Protein AF-A0A1F8TG80-F1 (afdb_monomer_lite)

Foldseek 3Di:
DDDLADPPGPHGVVCVLVVDPCNLLVVLVVLVVDQDQKDKDDVQKDALDDDDVDHDIDGLHDIDMDSAVLLVQLLVLLSSCVVHHDPLSNDDASCPNSNSVSNLVVPRGDNALVSHDDDDDDDVVVVSVVSSSVSNGD

Sequence (138 aa):
MVAKTVPGDSYDFMNELHSTAHQRRMIAEINTAYAPSLILMDGVEAFVNGGPDRGKKVDSNVVLAATDRVAMDAVGAALLRMYGTTPEVGRGRVFELEQIARAVEIGLGAASAEEIEIVTGDRESAAYADQVREVLVQ

pLDDT: mean 95.59, std 3.84, range [64.19, 98.44]

Secondary structure (DSSP, 8-state):
---SSBTTB---HHHHHHHSTTHHHHHHHHGGG---S-EEEEEEEEESSSTTTSS-EEEEEEEEEES-HHHHHHHHHHHHHHT---HHHHSS-GGGSHHHHHHHHTT-S--SGGG-----SSHHHHHHHHHHHHHHT-

Structure (mmCIF, N/CA/C/O backbone):
data_AF-A0A1F8TG80-F1
#
_entry.id   AF-A0A1F8TG80-F1
#
loop_
_atom_site.group_PDB
_atom_site.id
_atom_site.type_symbol
_atom_site.label_atom_id
_atom_site.label_alt_id
_atom_site.label_comp_id
_atom_site.label_asym_id
_atom_site.label_entity_id
_atom_site.label_seq_id
_atom_site.pdbx_PDB_ins_code
_atom_site.Cartn_x
_atom_site.Cartn_y
_atom_site.Cartn_z
_atom_site.occupancy
_atom_site.B_iso_or_equiv
_atom_site.auth_seq_id
_atom_site.auth_comp_id
_atom_site.auth_asym_id
_atom_site.auth_atom_id
_atom_site.pdbx_PDB_model_num
ATOM 1 N N . MET A 1 1 ? 8.683 -10.077 -8.051 1.00 64.19 1 MET A N 1
ATOM 2 C CA . MET A 1 1 ? 10.069 -9.546 -8.102 1.00 64.19 1 MET A CA 1
ATOM 3 C C . MET A 1 1 ? 10.451 -9.284 -9.548 1.00 64.19 1 MET A C 1
ATOM 5 O O . MET A 1 1 ? 10.068 -10.081 -10.395 1.00 64.19 1 MET A O 1
ATOM 9 N N . VAL A 1 2 ? 11.189 -8.204 -9.818 1.00 81.69 2 VAL A N 1
ATOM 10 C CA . VAL A 1 2 ? 11.743 -7.883 -11.147 1.00 81.69 2 VAL A CA 1
ATOM 11 C C . VAL A 1 2 ? 13.231 -8.180 -11.132 1.00 81.69 2 VAL A C 1
ATOM 13 O O . VAL A 1 2 ? 13.913 -7.853 -10.162 1.00 81.69 2 VAL A O 1
ATOM 16 N N . ALA A 1 3 ? 13.732 -8.821 -12.182 1.00 89.12 3 ALA A N 1
ATOM 17 C CA . ALA A 1 3 ? 15.157 -9.068 -12.317 1.00 89.12 3 ALA A CA 1
ATOM 18 C C . ALA A 1 3 ? 15.873 -7.799 -12.801 1.00 89.12 3 ALA A C 1
ATOM 20 O O . ALA A 1 3 ? 15.366 -7.093 -13.667 1.00 89.12 3 ALA A O 1
ATOM 21 N N . LYS A 1 4 ? 17.076 -7.536 -12.276 1.00 93.19 4 LYS A N 1
ATOM 22 C CA . LYS A 1 4 ? 17.930 -6.443 -12.764 1.00 93.19 4 LYS A CA 1
ATOM 23 C C . LYS A 1 4 ? 18.299 -6.616 -14.236 1.00 93.19 4 LYS A C 1
ATOM 25 O O . LYS A 1 4 ? 18.249 -5.659 -14.994 1.00 93.19 4 LYS A O 1
ATOM 30 N N . THR A 1 5 ? 18.646 -7.838 -14.616 1.00 95.75 5 THR A N 1
ATOM 31 C CA . THR A 1 5 ? 18.983 -8.251 -15.979 1.00 95.75 5 THR A CA 1
ATOM 32 C C . THR A 1 5 ? 18.407 -9.644 -16.227 1.00 95.75 5 THR A C 1
ATOM 34 O O . THR A 1 5 ? 18.072 -10.358 -15.275 1.00 95.75 5 THR A O 1
ATOM 37 N N . VAL A 1 6 ? 18.315 -10.058 -17.492 1.00 93.44 6 VAL A N 1
ATOM 38 C CA . VAL A 1 6 ? 17.973 -11.439 -17.871 1.00 93.44 6 VAL A CA 1
ATOM 39 C C . VAL A 1 6 ? 19.157 -12.102 -18.585 1.00 93.44 6 VAL A C 1
ATOM 41 O O . VAL A 1 6 ? 19.971 -11.406 -19.192 1.00 93.44 6 VAL A O 1
ATOM 44 N N . PRO A 1 7 ? 19.318 -13.437 -18.517 1.00 95.62 7 PRO A N 1
ATOM 45 C CA . PRO A 1 7 ? 20.435 -14.109 -19.178 1.00 95.62 7 PRO A CA 1
ATOM 46 C C . PRO A 1 7 ? 20.485 -13.806 -20.683 1.00 95.62 7 PRO A C 1
ATOM 48 O O . PRO A 1 7 ? 19.516 -14.046 -21.396 1.00 95.62 7 PRO A O 1
ATOM 51 N N . GLY A 1 8 ? 21.628 -13.309 -21.163 1.00 95.25 8 GLY A N 1
ATOM 52 C CA . GLY A 1 8 ? 21.824 -12.959 -22.576 1.00 95.25 8 GLY A CA 1
ATOM 53 C C . GLY A 1 8 ? 21.407 -11.535 -22.957 1.00 95.25 8 GLY A C 1
ATOM 54 O O . GLY A 1 8 ? 21.604 -11.158 -24.109 1.00 95.25 8 GLY A O 1
ATOM 55 N N . ASP A 1 9 ? 20.907 -10.741 -22.009 1.00 94.94 9 ASP A N 1
ATOM 56 C CA . ASP A 1 9 ? 20.564 -9.333 -22.210 1.00 94.94 9 ASP A CA 1
ATOM 57 C C . ASP A 1 9 ? 21.261 -8.457 -21.156 1.00 94.94 9 ASP A C 1
ATOM 59 O O . ASP A 1 9 ? 21.191 -8.714 -19.952 1.00 94.94 9 ASP A O 1
ATOM 63 N N . SER A 1 10 ? 21.969 -7.421 -21.610 1.00 95.06 10 SER A N 1
ATOM 64 C CA . SER A 1 10 ? 22.657 -6.462 -20.739 1.00 95.06 10 SER A CA 1
ATOM 65 C C . SER A 1 10 ? 21.768 -5.301 -20.289 1.00 95.06 10 SER A C 1
ATOM 67 O O . SER A 1 10 ? 22.259 -4.408 -19.597 1.00 95.06 10 SER A O 1
ATOM 69 N N . TYR A 1 11 ? 20.502 -5.265 -20.710 1.00 95.94 11 TYR A N 1
ATOM 70 C CA . TYR A 1 11 ? 19.566 -4.218 -20.324 1.00 95.94 11 TYR A CA 1
ATOM 71 C C . TYR A 1 11 ? 19.294 -4.226 -18.810 1.00 95.94 11 TYR A C 1
ATOM 73 O O . TYR A 1 11 ? 18.961 -5.262 -18.231 1.00 95.94 11 TYR A O 1
ATOM 81 N N . ASP A 1 12 ? 19.446 -3.062 -18.167 1.00 95.25 12 ASP A N 1
ATOM 82 C CA . ASP A 1 12 ? 19.242 -2.877 -16.725 1.00 95.25 12 ASP A CA 1
ATOM 83 C C . ASP A 1 12 ? 17.820 -2.369 -16.442 1.00 95.25 12 ASP A C 1
ATOM 85 O O . ASP A 1 12 ? 17.566 -1.162 -16.375 1.00 95.25 12 ASP A O 1
ATOM 89 N N . PHE A 1 13 ? 16.891 -3.308 -16.254 1.00 94.25 13 PHE A N 1
ATOM 90 C CA . PHE A 1 13 ? 15.480 -3.019 -15.973 1.00 94.25 13 PHE A CA 1
ATOM 91 C C . PHE A 1 13 ? 15.283 -2.271 -14.650 1.00 94.25 13 PHE A C 1
ATOM 93 O O . PHE A 1 13 ? 14.332 -1.506 -14.499 1.00 94.25 13 PHE A O 1
ATOM 100 N N . MET A 1 14 ? 16.180 -2.464 -13.676 1.00 94.06 14 MET A N 1
ATOM 101 C CA . MET A 1 14 ? 16.0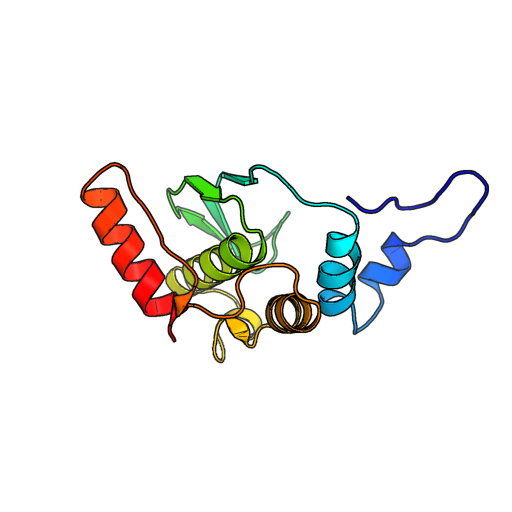79 -1.763 -12.395 1.00 94.06 14 MET A CA 1
ATOM 102 C C . MET A 1 14 ? 16.499 -0.304 -12.544 1.00 94.06 14 MET A C 1
ATOM 104 O O . MET A 1 14 ? 15.855 0.572 -11.971 1.00 94.06 14 MET A O 1
ATOM 108 N N . ASN A 1 15 ? 17.527 -0.013 -13.343 1.00 95.00 15 ASN A N 1
ATOM 109 C CA . ASN A 1 15 ? 17.883 1.370 -13.640 1.00 95.00 15 ASN A CA 1
ATOM 110 C C . ASN A 1 15 ? 16.755 2.104 -14.382 1.00 95.00 15 ASN A C 1
ATOM 112 O O . ASN A 1 15 ? 16.459 3.248 -14.043 1.00 95.00 15 ASN A O 1
ATOM 116 N N . GLU A 1 16 ? 16.095 1.457 -15.348 1.00 94.38 16 GLU A N 1
ATOM 117 C CA . GLU A 1 16 ? 14.908 2.020 -16.008 1.00 94.38 16 GLU A CA 1
ATOM 118 C C . GLU A 1 16 ? 13.798 2.320 -14.990 1.00 94.38 16 GLU A C 1
ATOM 120 O O . GLU A 1 16 ? 13.361 3.467 -14.868 1.00 94.38 16 GLU A O 1
ATOM 125 N N . LEU A 1 17 ? 13.412 1.317 -14.192 1.00 94.00 17 LEU A N 1
ATOM 126 C CA . LEU A 1 17 ? 12.377 1.447 -13.167 1.00 94.00 17 LEU A CA 1
ATOM 127 C C . LEU A 1 17 ? 12.666 2.581 -12.169 1.00 94.00 17 LEU A C 1
ATOM 129 O O . LEU A 1 17 ? 11.737 3.252 -11.728 1.00 94.00 17 LEU A O 1
ATOM 133 N N . HIS A 1 18 ? 13.929 2.799 -11.789 1.00 92.38 18 HIS A N 1
ATOM 134 C CA . HIS A 1 18 ? 14.318 3.816 -10.804 1.00 92.38 18 HIS A CA 1
ATOM 135 C C . HIS A 1 18 ? 14.574 5.215 -11.382 1.00 92.38 18 HIS A C 1
ATOM 137 O O . HIS A 1 18 ? 14.550 6.180 -10.620 1.00 92.38 18 HIS A O 1
ATOM 143 N N . SER A 1 19 ? 14.814 5.350 -12.690 1.00 94.50 19 SER A N 1
ATOM 144 C CA . SER A 1 19 ? 15.119 6.644 -13.325 1.00 94.50 19 SER A CA 1
ATOM 145 C C . SER A 1 19 ? 13.936 7.282 -14.058 1.00 94.50 19 SER A C 1
ATOM 147 O O . SER A 1 19 ? 13.976 8.474 -14.363 1.00 94.50 19 SER A O 1
ATOM 149 N N . THR A 1 20 ? 12.872 6.522 -14.325 1.00 93.56 20 THR A N 1
ATOM 150 C CA . THR A 1 20 ? 11.672 7.018 -15.011 1.00 93.56 20 THR A CA 1
ATOM 151 C C . THR A 1 20 ? 10.707 7.765 -14.087 1.00 93.56 20 THR A C 1
ATOM 153 O O . THR A 1 20 ? 10.508 7.411 -12.925 1.00 93.56 20 THR A O 1
ATOM 156 N N . ALA A 1 21 ? 10.007 8.760 -14.639 1.00 93.94 21 ALA A N 1
ATOM 157 C CA . ALA A 1 21 ? 8.898 9.428 -13.957 1.00 93.94 21 ALA A CA 1
ATOM 158 C C . ALA A 1 21 ? 7.665 8.516 -13.786 1.00 93.94 21 ALA A C 1
ATOM 160 O O . ALA A 1 21 ? 6.775 8.821 -12.998 1.00 93.94 21 ALA A O 1
ATOM 161 N N . HIS A 1 22 ? 7.605 7.395 -14.514 1.00 94.62 22 HIS A N 1
ATOM 162 C CA . HIS A 1 22 ? 6.471 6.466 -14.514 1.00 94.62 22 HIS A CA 1
ATOM 163 C C . HIS A 1 22 ? 6.631 5.289 -13.545 1.00 94.62 22 HIS A C 1
ATOM 165 O O . HIS A 1 22 ? 5.840 4.347 -13.597 1.00 94.62 22 HIS A O 1
ATOM 171 N N . GLN A 1 23 ? 7.624 5.337 -12.651 1.00 95.00 23 GLN A N 1
ATOM 172 C CA . GLN A 1 23 ? 7.979 4.240 -11.750 1.00 95.00 23 GLN A CA 1
ATOM 173 C C . GLN A 1 23 ? 6.764 3.615 -11.045 1.00 95.00 23 GLN A C 1
ATOM 175 O O . GLN A 1 23 ? 6.604 2.399 -11.053 1.00 95.00 23 GLN A O 1
ATOM 180 N N . ARG A 1 24 ? 5.871 4.433 -10.472 1.00 94.56 24 ARG A N 1
ATOM 181 C CA . ARG A 1 24 ? 4.680 3.960 -9.741 1.00 94.56 24 ARG A CA 1
ATOM 182 C C . ARG A 1 24 ? 3.717 3.156 -10.617 1.00 94.56 24 ARG A C 1
ATOM 184 O O . ARG A 1 24 ? 3.165 2.159 -10.162 1.00 94.56 24 ARG A O 1
ATOM 191 N N . ARG A 1 25 ? 3.551 3.555 -11.882 1.00 96.19 25 ARG A N 1
ATOM 192 C CA . ARG A 1 25 ? 2.720 2.827 -12.853 1.00 96.19 25 ARG A CA 1
ATOM 193 C C . ARG A 1 25 ? 3.378 1.520 -13.268 1.00 96.19 25 ARG A C 1
ATOM 195 O O . ARG A 1 25 ? 2.719 0.487 -13.266 1.00 96.19 25 ARG A O 1
ATOM 202 N N . MET A 1 26 ? 4.684 1.559 -13.537 1.00 95.56 26 MET A N 1
ATOM 203 C CA . MET A 1 26 ? 5.456 0.361 -13.867 1.00 95.56 26 MET A CA 1
ATOM 204 C C . MET A 1 26 ? 5.399 -0.670 -12.735 1.00 95.56 26 MET A C 1
ATOM 206 O O . MET A 1 26 ? 5.230 -1.852 -13.007 1.00 95.56 26 MET A O 1
ATOM 210 N N . ILE A 1 27 ? 5.470 -0.244 -11.465 1.00 94.31 27 ILE A N 1
ATOM 211 C CA . ILE A 1 27 ? 5.320 -1.140 -10.304 1.00 94.31 27 ILE A CA 1
ATOM 212 C C . ILE A 1 27 ? 3.970 -1.871 -10.339 1.00 94.31 27 ILE A C 1
ATOM 214 O O . ILE A 1 27 ? 3.934 -3.087 -10.131 1.00 94.31 27 ILE A O 1
ATOM 218 N N . ALA A 1 28 ? 2.869 -1.171 -10.624 1.00 95.12 28 ALA A N 1
ATOM 219 C CA . ALA A 1 28 ? 1.555 -1.802 -10.757 1.00 95.12 28 ALA A CA 1
ATOM 220 C C . ALA A 1 28 ? 1.520 -2.805 -11.928 1.00 95.12 28 ALA A C 1
ATOM 222 O O . ALA A 1 28 ? 1.052 -3.930 -11.772 1.00 95.12 28 ALA A O 1
ATOM 223 N N . GLU A 1 29 ? 2.085 -2.440 -13.079 1.00 94.25 29 GLU A N 1
ATOM 224 C CA . GLU A 1 29 ? 2.109 -3.283 -14.283 1.00 94.25 29 GLU A CA 1
ATOM 225 C C . GLU A 1 29 ? 2.963 -4.541 -14.118 1.00 94.25 29 GLU A C 1
ATOM 227 O O . GLU A 1 29 ? 2.539 -5.634 -14.481 1.00 94.25 29 GLU A O 1
ATOM 232 N N . ILE A 1 30 ? 4.135 -4.422 -13.498 1.00 93.62 30 ILE A N 1
ATOM 233 C CA . ILE A 1 30 ? 5.009 -5.550 -13.154 1.00 93.62 30 ILE A CA 1
ATOM 234 C C . ILE A 1 30 ? 4.260 -6.599 -12.329 1.00 93.62 30 ILE A C 1
ATOM 236 O O . ILE A 1 30 ? 4.473 -7.803 -12.488 1.00 93.62 30 ILE A O 1
ATOM 240 N N . ASN A 1 31 ? 3.377 -6.154 -11.435 1.00 93.81 31 ASN A N 1
ATOM 241 C CA . ASN A 1 31 ? 2.617 -7.050 -10.582 1.00 93.81 31 ASN A CA 1
ATOM 242 C C . ASN A 1 31 ? 1.588 -7.891 -11.365 1.00 93.81 31 ASN A C 1
ATOM 244 O O . ASN A 1 31 ? 1.151 -8.914 -10.848 1.00 93.81 31 ASN A O 1
ATOM 248 N N . THR A 1 32 ? 1.263 -7.570 -12.622 1.00 93.81 32 THR A N 1
ATOM 249 C CA . THR A 1 32 ? 0.417 -8.440 -13.469 1.00 93.81 32 THR A CA 1
ATOM 250 C C . THR A 1 32 ? 1.048 -9.808 -13.748 1.00 93.81 32 THR A C 1
ATOM 252 O O . THR A 1 32 ? 0.338 -10.772 -14.023 1.00 93.81 32 THR A O 1
ATOM 255 N N . ALA A 1 33 ? 2.374 -9.929 -13.621 1.00 93.50 33 ALA A N 1
ATOM 256 C CA . ALA A 1 33 ? 3.102 -11.164 -13.900 1.00 93.50 33 ALA A CA 1
ATOM 257 C C . ALA A 1 33 ? 2.864 -12.287 -12.870 1.00 93.50 33 ALA A C 1
ATOM 259 O O . ALA A 1 33 ? 3.248 -13.430 -13.118 1.00 93.50 33 ALA A O 1
ATOM 260 N N . TYR A 1 34 ? 2.277 -11.992 -11.705 1.00 90.25 34 TYR A N 1
ATOM 261 C CA . TYR A 1 34 ? 1.994 -12.999 -10.680 1.00 90.25 34 TYR A CA 1
ATOM 262 C C . TYR A 1 34 ? 0.767 -12.645 -9.840 1.00 90.25 34 TYR A C 1
ATOM 264 O O . TYR A 1 34 ? 0.408 -11.481 -9.690 1.00 90.25 34 TYR A O 1
ATOM 272 N N . ALA A 1 35 ? 0.144 -13.664 -9.250 1.00 91.19 35 ALA A N 1
ATOM 273 C CA . ALA A 1 35 ? -0.974 -13.534 -8.322 1.00 91.19 35 ALA A CA 1
ATOM 274 C C . ALA A 1 35 ? -0.637 -14.236 -7.002 1.00 91.19 35 ALA A C 1
ATOM 276 O O . ALA A 1 35 ? -0.694 -15.466 -6.946 1.00 91.19 35 ALA A O 1
ATOM 277 N N . PRO A 1 36 ? -0.232 -13.493 -5.952 1.00 92.81 36 PRO A N 1
ATOM 278 C CA . PRO A 1 36 ? -0.002 -14.084 -4.640 1.00 92.81 36 PRO A CA 1
ATOM 279 C C . PRO A 1 36 ? -1.289 -14.722 -4.111 1.00 92.81 36 PRO A C 1
ATOM 281 O O . PRO A 1 36 ? -2.349 -14.111 -4.176 1.00 92.81 36 PRO A O 1
ATOM 284 N N . SER A 1 37 ? -1.195 -15.931 -3.555 1.00 96.56 37 SER A N 1
ATOM 285 C CA . SER A 1 37 ? -2.325 -16.555 -2.849 1.00 96.56 37 SER A CA 1
ATOM 286 C C . SER A 1 37 ? -2.476 -16.042 -1.415 1.00 96.56 37 SER A C 1
ATOM 288 O O . SER A 1 37 ? -3.548 -16.163 -0.835 1.00 96.56 37 SER A O 1
ATOM 290 N N . LEU A 1 38 ? -1.396 -15.505 -0.840 1.00 97.56 38 LEU A N 1
ATOM 291 C CA . LEU A 1 38 ? -1.345 -14.915 0.492 1.00 97.56 38 LEU A CA 1
ATOM 292 C C . LEU A 1 38 ? -0.216 -13.884 0.538 1.00 97.56 38 LEU A C 1
ATOM 294 O O . LEU A 1 38 ? 0.885 -14.127 0.041 1.00 97.56 38 LEU A O 1
ATOM 298 N N . ILE A 1 39 ? -0.494 -12.758 1.175 1.00 97.62 39 ILE A N 1
ATOM 299 C CA . ILE A 1 39 ? 0.452 -11.709 1.526 1.00 97.62 39 ILE A CA 1
ATOM 300 C C . ILE A 1 39 ? 0.465 -11.651 3.047 1.00 97.62 39 ILE A C 1
ATOM 302 O O . ILE A 1 39 ? -0.598 -11.565 3.655 1.00 97.62 39 ILE A O 1
ATOM 306 N N . LEU A 1 40 ? 1.650 -11.705 3.648 1.00 98.00 40 LEU A N 1
ATOM 307 C CA . LEU A 1 40 ? 1.863 -11.499 5.078 1.00 98.00 40 LEU A CA 1
ATOM 308 C C . LEU A 1 40 ? 2.856 -10.349 5.231 1.00 98.00 40 LEU A C 1
ATOM 310 O O . LEU A 1 40 ? 3.948 -10.406 4.664 1.00 98.00 40 LEU A O 1
ATOM 314 N N . MET A 1 41 ? 2.465 -9.313 5.964 1.00 97.50 41 MET A N 1
ATOM 315 C CA . MET A 1 41 ? 3.276 -8.123 6.189 1.00 97.50 41 MET A CA 1
ATOM 316 C C . MET A 1 41 ? 3.511 -7.941 7.684 1.00 97.50 41 MET A C 1
ATOM 318 O O . MET A 1 41 ? 2.563 -7.811 8.460 1.00 97.50 41 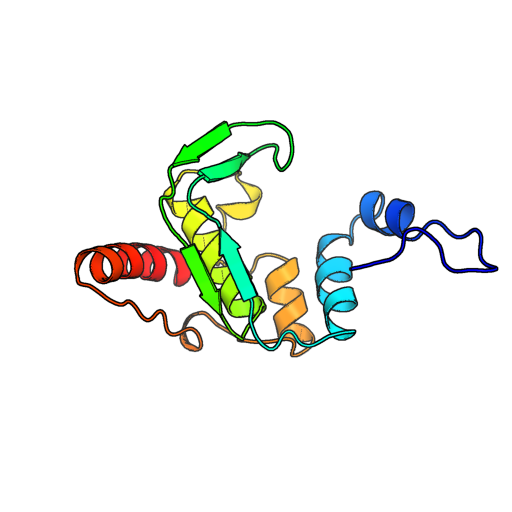MET A O 1
ATOM 322 N N . ASP A 1 42 ? 4.785 -7.914 8.065 1.00 97.00 42 ASP A N 1
ATOM 323 C CA . ASP A 1 42 ? 5.209 -7.412 9.367 1.00 97.00 42 ASP A CA 1
ATOM 324 C C . ASP A 1 42 ? 5.196 -5.881 9.318 1.00 97.00 42 ASP A C 1
ATOM 326 O O . ASP A 1 42 ? 5.974 -5.265 8.588 1.00 97.00 42 ASP A O 1
ATOM 330 N N . GLY A 1 43 ? 4.252 -5.289 10.043 1.00 95.75 43 GLY A N 1
ATOM 331 C CA . GLY A 1 43 ? 4.112 -3.852 10.231 1.00 95.75 43 GLY A CA 1
ATOM 332 C C . GLY A 1 43 ? 4.192 -3.490 11.709 1.00 95.75 43 GLY A C 1
ATOM 333 O O . GLY A 1 43 ? 3.495 -2.576 12.149 1.00 95.75 43 GLY A O 1
ATOM 334 N N . VAL A 1 44 ? 4.972 -4.222 12.512 1.00 97.19 44 VAL A N 1
ATOM 335 C CA . VAL A 1 44 ? 5.173 -3.865 13.924 1.00 97.19 44 VAL A CA 1
ATOM 336 C C . VAL A 1 44 ? 5.894 -2.520 14.018 1.00 97.19 44 VAL A C 1
ATOM 338 O O . VAL A 1 44 ? 5.464 -1.643 14.766 1.00 97.19 44 VAL A O 1
ATOM 341 N N . GLU A 1 45 ? 6.905 -2.315 13.173 1.00 96.38 45 GLU A N 1
ATOM 342 C CA . GLU A 1 45 ? 7.535 -1.018 12.930 1.00 96.38 45 GLU A CA 1
ATOM 343 C C . GLU A 1 45 ? 7.323 -0.586 11.471 1.00 96.38 45 GLU A C 1
ATOM 345 O O . GLU A 1 45 ? 7.445 -1.393 10.550 1.00 96.38 45 GLU A O 1
ATOM 350 N N . ALA A 1 46 ? 7.075 0.705 11.244 1.00 95.94 46 ALA A N 1
ATOM 351 C CA . ALA A 1 46 ? 6.929 1.272 9.904 1.00 95.94 46 ALA A CA 1
ATOM 352 C C . ALA A 1 46 ? 7.797 2.520 9.706 1.00 95.94 46 ALA A C 1
ATOM 354 O O . ALA A 1 46 ? 7.938 3.351 10.604 1.00 95.94 46 ALA A O 1
ATOM 355 N N . PHE A 1 47 ? 8.343 2.696 8.500 1.00 96.81 47 PHE A N 1
ATOM 356 C CA . PHE A 1 47 ? 8.946 3.963 8.084 1.00 96.81 47 PHE A CA 1
ATOM 357 C C . PHE A 1 47 ? 7.865 4.904 7.555 1.00 96.81 47 PHE A C 1
ATOM 359 O O . PHE A 1 47 ? 7.268 4.644 6.513 1.00 96.81 47 PHE A O 1
ATOM 366 N N . VAL A 1 48 ? 7.657 6.041 8.221 1.00 95.81 48 VAL A N 1
ATOM 367 C CA . VAL A 1 48 ? 6.702 7.061 7.745 1.00 95.81 48 VAL A CA 1
ATOM 368 C C . VAL A 1 48 ? 7.311 8.014 6.715 1.00 95.81 48 VAL A C 1
ATOM 370 O O . VAL A 1 48 ? 6.584 8.725 6.022 1.00 95.81 48 VAL A O 1
ATOM 373 N N . ASN A 1 49 ? 8.644 8.030 6.600 1.00 94.25 49 ASN A N 1
ATOM 374 C CA . ASN A 1 49 ? 9.395 8.720 5.554 1.00 94.25 49 ASN A CA 1
ATOM 375 C C . ASN A 1 49 ? 10.780 8.083 5.350 1.00 94.25 49 ASN A C 1
ATOM 377 O O . ASN A 1 49 ? 11.270 7.371 6.223 1.00 94.25 49 ASN A O 1
ATOM 381 N N . GLY A 1 50 ? 11.405 8.354 4.198 1.00 89.69 50 GLY A N 1
ATOM 382 C CA . GLY A 1 50 ? 12.812 8.032 3.906 1.00 89.69 50 GLY A CA 1
ATOM 383 C C . GLY A 1 50 ? 13.169 6.550 3.734 1.00 89.69 50 GLY A C 1
ATOM 384 O O . GLY A 1 50 ? 14.311 6.263 3.369 1.00 89.69 50 GLY A O 1
ATOM 385 N N . GLY A 1 51 ? 12.233 5.636 4.014 1.00 90.50 51 GLY A N 1
ATOM 386 C CA . GLY A 1 51 ? 12.460 4.193 3.982 1.00 90.50 51 GLY A CA 1
ATOM 387 C C . GLY A 1 51 ? 12.859 3.660 2.597 1.00 90.50 51 GLY A C 1
ATOM 388 O O . GLY A 1 51 ? 12.831 4.397 1.609 1.00 90.50 51 GLY A O 1
ATOM 389 N N . PRO A 1 52 ? 13.216 2.367 2.496 1.00 88.19 52 PRO A N 1
ATOM 390 C CA . PRO A 1 52 ? 13.172 1.353 3.558 1.00 88.19 52 PRO A CA 1
ATOM 391 C C . PRO A 1 52 ? 14.447 1.261 4.422 1.00 88.19 52 PRO A C 1
ATOM 393 O O . PRO A 1 52 ? 14.498 0.432 5.320 1.00 88.19 52 PRO A O 1
ATOM 396 N N . ASP A 1 53 ? 15.478 2.067 4.152 1.00 87.88 53 ASP A N 1
ATOM 397 C CA . ASP A 1 53 ? 16.777 1.989 4.853 1.00 87.88 53 ASP A CA 1
ATOM 398 C C . ASP A 1 53 ? 16.964 3.096 5.906 1.00 87.88 53 ASP A C 1
ATOM 400 O O . ASP A 1 53 ? 17.513 2.879 6.986 1.00 87.88 53 ASP A O 1
ATOM 404 N N . ARG A 1 54 ? 16.494 4.313 5.611 1.00 91.69 54 ARG A N 1
ATOM 405 C CA . ARG A 1 54 ? 16.686 5.500 6.458 1.00 91.69 54 ARG A CA 1
ATOM 406 C C . ARG A 1 54 ? 15.350 6.161 6.774 1.00 91.69 54 ARG A C 1
ATOM 408 O O . ARG A 1 54 ? 14.359 5.902 6.122 1.00 91.69 54 ARG A O 1
ATOM 415 N N . GLY A 1 55 ? 15.316 7.054 7.757 1.00 94.31 55 GLY A N 1
ATOM 416 C CA . GLY A 1 55 ? 14.140 7.886 8.034 1.00 94.31 55 GLY A CA 1
ATOM 417 C C . GLY A 1 55 ? 13.445 7.574 9.354 1.00 94.31 55 GLY A C 1
ATOM 418 O O . GLY A 1 55 ? 13.992 6.893 10.223 1.00 94.31 55 GLY A O 1
ATOM 419 N N . LYS A 1 56 ? 12.265 8.168 9.543 1.00 96.19 56 LYS A N 1
ATOM 420 C CA . LYS A 1 56 ? 11.529 8.121 10.809 1.00 96.19 56 LYS A CA 1
ATOM 421 C C . LYS A 1 56 ? 10.740 6.819 10.916 1.00 96.19 56 LYS A C 1
ATOM 423 O O . LYS A 1 56 ? 9.852 6.576 10.100 1.00 96.19 56 LYS A O 1
ATOM 428 N N . LYS A 1 57 ? 11.031 6.043 11.961 1.00 96.88 57 LYS A N 1
ATOM 429 C CA . LYS A 1 57 ? 10.254 4.865 12.351 1.00 96.88 57 LYS A CA 1
ATOM 430 C C . LYS A 1 57 ? 9.149 5.218 13.343 1.00 96.88 57 LYS A C 1
ATOM 432 O O . LYS A 1 57 ? 9.285 6.179 14.106 1.00 96.88 57 LYS A O 1
ATOM 437 N N . VAL A 1 58 ? 8.077 4.441 13.312 1.00 97.25 58 VAL A N 1
ATOM 438 C CA . VAL A 1 58 ? 6.969 4.468 14.272 1.00 97.25 58 VAL A CA 1
ATOM 439 C C . VAL A 1 58 ? 6.580 3.039 14.630 1.00 97.25 58 VAL A C 1
ATOM 441 O O . VAL A 1 58 ? 6.708 2.144 13.793 1.00 97.25 58 VAL A O 1
ATOM 444 N N . ASP A 1 59 ? 6.070 2.852 15.843 1.00 97.62 59 ASP A N 1
ATOM 445 C CA . ASP A 1 59 ? 5.514 1.576 16.285 1.00 97.62 59 ASP A CA 1
ATOM 446 C C . ASP A 1 59 ? 4.051 1.488 15.829 1.00 97.62 59 ASP A C 1
ATOM 448 O O . ASP A 1 59 ? 3.142 2.028 16.471 1.00 97.62 59 ASP A O 1
ATOM 452 N N . SER A 1 60 ? 3.825 0.842 14.684 1.00 96.56 60 SER A N 1
ATOM 453 C CA . SER A 1 60 ? 2.480 0.578 14.167 1.00 96.56 60 SER A CA 1
ATOM 454 C C . SER A 1 60 ? 1.831 -0.652 14.797 1.00 96.56 60 SER A C 1
ATOM 456 O O . SER A 1 60 ? 0.609 -0.734 14.820 1.00 96.56 60 SER A O 1
ATOM 458 N N . ASN A 1 61 ? 2.628 -1.549 15.391 1.00 96.81 61 ASN A N 1
ATOM 459 C CA . ASN A 1 61 ? 2.180 -2.684 16.206 1.00 96.81 61 ASN A CA 1
ATOM 460 C C . ASN A 1 61 ? 1.142 -3.591 15.520 1.00 96.81 61 ASN A C 1
ATOM 462 O O . ASN A 1 61 ? 0.254 -4.126 16.182 1.00 96.81 61 ASN A O 1
ATOM 466 N N . VAL A 1 62 ? 1.257 -3.790 14.202 1.00 96.94 62 VAL A N 1
ATOM 467 C CA . VAL A 1 62 ? 0.334 -4.644 13.444 1.00 96.94 62 VAL A CA 1
ATOM 468 C C . VAL A 1 62 ? 1.045 -5.691 12.606 1.00 96.94 62 VAL A C 1
ATOM 470 O O . VAL A 1 62 ? 2.119 -5.472 12.058 1.00 96.94 62 VAL A O 1
ATOM 473 N N . VAL A 1 63 ? 0.388 -6.833 12.446 1.00 97.88 63 VAL A N 1
ATOM 474 C CA . VAL A 1 63 ? 0.703 -7.813 11.407 1.00 97.88 63 VAL A CA 1
ATOM 475 C C . VAL A 1 63 ? -0.516 -7.902 10.501 1.00 97.88 63 VAL A C 1
ATOM 477 O O . VAL A 1 63 ? -1.635 -8.065 10.985 1.00 97.88 63 VAL A O 1
ATOM 480 N N . LEU A 1 64 ? -0.307 -7.777 9.192 1.00 98.00 64 LEU A N 1
ATOM 481 C CA . LEU A 1 64 ? -1.381 -7.773 8.200 1.00 98.00 64 LEU A CA 1
ATOM 482 C C . LEU A 1 64 ? -1.302 -9.026 7.336 1.00 98.00 64 LEU A C 1
ATOM 484 O O . LEU A 1 64 ? -0.215 -9.457 6.948 1.00 98.00 64 LEU A O 1
ATOM 488 N N . ALA A 1 65 ? -2.462 -9.567 6.975 1.00 98.25 65 ALA A N 1
ATOM 489 C CA . ALA A 1 65 ? -2.572 -10.633 5.994 1.00 98.25 65 ALA A CA 1
ATOM 490 C C . ALA A 1 65 ? -3.677 -10.317 4.984 1.00 98.25 65 ALA A C 1
ATOM 492 O O . ALA A 1 65 ? -4.738 -9.829 5.365 1.00 98.25 65 ALA A O 1
ATOM 493 N N . ALA A 1 66 ? -3.435 -10.597 3.704 1.00 98.06 66 ALA A N 1
ATOM 494 C CA . ALA A 1 66 ? -4.434 -10.414 2.653 1.00 98.06 66 ALA A CA 1
ATOM 495 C C . ALA A 1 66 ? -4.211 -11.380 1.488 1.00 98.06 66 ALA A C 1
ATOM 497 O O . ALA A 1 66 ? -3.102 -11.862 1.262 1.00 98.06 66 ALA A O 1
ATOM 498 N N . THR A 1 67 ? -5.261 -11.629 0.714 1.00 96.56 67 THR A N 1
ATOM 499 C CA . THR A 1 67 ? -5.177 -12.316 -0.586 1.00 96.56 67 THR A CA 1
ATOM 500 C C . THR A 1 67 ? -5.206 -11.335 -1.759 1.00 96.56 67 THR A C 1
ATOM 502 O O . THR A 1 67 ? -4.889 -11.711 -2.883 1.00 96.56 67 THR A O 1
ATOM 505 N N . ASP A 1 68 ? -5.567 -10.076 -1.502 1.00 97.56 68 ASP A N 1
ATOM 506 C CA . ASP A 1 68 ? -5.601 -8.992 -2.479 1.00 97.56 68 ASP A CA 1
ATOM 507 C C . ASP A 1 68 ? -4.483 -7.984 -2.179 1.00 97.56 68 ASP A C 1
ATOM 509 O O . ASP A 1 68 ? -4.351 -7.473 -1.064 1.00 97.56 68 ASP A O 1
ATOM 513 N N . ARG A 1 69 ? -3.648 -7.709 -3.183 1.00 95.31 69 ARG A N 1
ATOM 514 C CA . ARG A 1 69 ? -2.497 -6.809 -3.037 1.00 95.31 69 ARG A CA 1
ATOM 515 C C . ARG A 1 69 ? -2.878 -5.336 -3.055 1.00 95.31 69 ARG A C 1
ATOM 517 O O . ARG A 1 69 ? -2.220 -4.547 -2.392 1.00 95.31 69 ARG A O 1
ATOM 524 N N . VAL A 1 70 ? -3.919 -4.975 -3.802 1.00 97.81 70 VAL A N 1
ATOM 525 C CA . VAL A 1 70 ? -4.401 -3.596 -3.865 1.00 97.81 70 VAL A CA 1
ATOM 526 C C . VAL A 1 70 ? -5.048 -3.250 -2.531 1.00 97.81 70 VAL A C 1
ATOM 528 O O . VAL A 1 70 ? -4.784 -2.181 -1.988 1.00 97.81 70 VAL A O 1
ATOM 531 N N . ALA A 1 71 ? -5.785 -4.197 -1.941 1.00 98.25 71 ALA A N 1
ATOM 532 C CA . ALA A 1 71 ? -6.283 -4.061 -0.578 1.00 98.25 71 ALA A CA 1
ATOM 533 C C . ALA A 1 71 ? -5.144 -3.886 0.442 1.00 98.25 71 ALA A C 1
ATOM 535 O O . ALA A 1 71 ? -5.212 -2.990 1.283 1.00 98.25 71 ALA A O 1
ATOM 536 N N . MET A 1 72 ? -4.075 -4.688 0.341 1.00 98.00 72 MET A N 1
ATOM 537 C CA . MET A 1 72 ? -2.899 -4.558 1.213 1.00 98.00 72 MET A CA 1
ATOM 538 C C . MET A 1 72 ? -2.229 -3.181 1.082 1.00 98.00 72 MET A C 1
ATOM 540 O O . MET A 1 72 ? -1.958 -2.539 2.096 1.00 98.00 72 MET A O 1
ATOM 544 N N . ASP A 1 73 ? -2.000 -2.698 -0.142 1.00 97.25 73 ASP A N 1
ATOM 545 C CA . ASP A 1 73 ? -1.380 -1.389 -0.385 1.00 97.25 73 ASP A CA 1
ATOM 546 C C . ASP A 1 73 ? -2.262 -0.234 0.109 1.00 97.25 73 ASP A C 1
ATOM 548 O O . ASP A 1 73 ? -1.757 0.727 0.695 1.00 97.25 73 ASP A O 1
ATOM 552 N N . ALA A 1 74 ? -3.580 -0.327 -0.087 1.00 98.38 74 ALA A N 1
ATOM 553 C CA . ALA A 1 74 ? -4.529 0.684 0.367 1.00 98.38 74 ALA A CA 1
ATOM 554 C C . ALA A 1 74 ? -4.584 0.765 1.904 1.00 98.38 74 ALA A C 1
ATOM 556 O O . ALA A 1 74 ? -4.488 1.855 2.472 1.00 98.38 74 ALA A O 1
ATOM 557 N N . VAL A 1 75 ? -4.653 -0.383 2.588 1.00 98.44 75 VAL A N 1
ATOM 558 C CA . VAL A 1 75 ? -4.594 -0.461 4.058 1.00 98.44 75 VAL A CA 1
ATOM 559 C C . VAL A 1 75 ? -3.240 0.027 4.582 1.00 98.44 75 VAL A C 1
ATOM 561 O O . VAL A 1 75 ? -3.194 0.803 5.536 1.00 98.44 75 VAL A O 1
ATOM 564 N N . GLY A 1 76 ? -2.135 -0.346 3.930 1.00 97.62 76 GLY A N 1
ATOM 565 C CA . GLY A 1 76 ? -0.798 0.145 4.265 1.00 97.62 76 GLY A CA 1
ATOM 566 C C . GLY A 1 76 ? -0.682 1.667 4.141 1.00 97.62 76 GLY A C 1
ATOM 567 O O . GLY A 1 76 ? -0.155 2.328 5.035 1.00 97.62 76 GLY A O 1
ATOM 568 N N . ALA A 1 77 ? -1.232 2.256 3.077 1.00 97.69 77 ALA A N 1
ATOM 569 C CA . ALA A 1 77 ? -1.273 3.707 2.906 1.00 97.69 77 ALA A CA 1
ATOM 570 C C . ALA A 1 77 ? -2.121 4.399 3.987 1.00 97.69 77 ALA A C 1
ATOM 572 O O . ALA A 1 77 ? -1.706 5.434 4.515 1.00 97.69 77 ALA A O 1
ATOM 573 N N . ALA A 1 78 ? -3.271 3.824 4.355 1.00 98.12 78 ALA A N 1
ATOM 574 C CA . ALA A 1 78 ? -4.106 4.334 5.443 1.00 98.12 78 ALA A CA 1
ATOM 575 C C . ALA A 1 78 ? -3.366 4.304 6.794 1.00 98.12 78 ALA A C 1
ATOM 577 O O . ALA A 1 78 ? -3.369 5.298 7.521 1.00 98.12 78 ALA A O 1
ATOM 578 N N . LEU A 1 79 ? -2.636 3.224 7.089 1.00 97.44 79 LEU A N 1
ATOM 579 C CA . LEU A 1 79 ? -1.780 3.135 8.277 1.00 97.44 79 LEU A CA 1
ATOM 580 C C . LEU A 1 79 ? -0.698 4.217 8.279 1.00 97.44 79 LEU A C 1
ATOM 582 O O . LEU A 1 79 ? -0.548 4.944 9.258 1.00 97.44 79 LEU A O 1
ATOM 586 N N . LEU A 1 80 ? 0.023 4.396 7.169 1.00 97.00 80 LEU A N 1
ATOM 587 C CA . LEU A 1 80 ? 1.037 5.451 7.065 1.00 97.00 80 LEU A CA 1
ATOM 588 C C . LEU A 1 80 ? 0.441 6.846 7.316 1.00 97.00 80 LEU A C 1
ATOM 590 O O . LEU A 1 80 ? 1.069 7.678 7.977 1.00 97.00 80 LEU A O 1
ATOM 594 N N . ARG A 1 81 ? -0.780 7.102 6.835 1.00 97.38 81 ARG A N 1
ATOM 595 C CA . ARG A 1 81 ? -1.510 8.351 7.093 1.00 97.38 81 ARG A CA 1
ATOM 596 C C . ARG A 1 81 ? -1.821 8.551 8.578 1.00 97.38 81 ARG A C 1
ATOM 598 O O . ARG A 1 81 ? -1.581 9.652 9.072 1.00 97.38 81 ARG A O 1
ATOM 605 N N . MET A 1 82 ? -2.253 7.511 9.299 1.00 96.69 82 MET A N 1
ATOM 606 C CA . MET A 1 82 ? -2.511 7.578 10.749 1.00 96.69 82 MET A CA 1
ATOM 607 C C . MET A 1 82 ? -1.279 8.016 11.555 1.00 96.69 82 MET A C 1
ATOM 609 O O . MET A 1 82 ? -1.405 8.773 12.516 1.00 96.69 82 MET A O 1
ATOM 613 N N . TYR A 1 83 ? -0.081 7.587 11.150 1.00 96.44 83 TYR A N 1
ATOM 614 C CA . TYR A 1 83 ? 1.166 7.880 11.870 1.00 96.44 83 TYR A CA 1
ATOM 615 C C . TYR A 1 83 ? 1.911 9.140 11.398 1.00 96.44 83 TYR A C 1
ATOM 617 O O . TYR A 1 83 ? 2.987 9.461 11.918 1.00 96.44 83 TYR A O 1
ATOM 625 N N . GLY A 1 84 ? 1.351 9.880 10.439 1.00 94.12 84 GLY A N 1
ATOM 626 C CA . GLY A 1 84 ? 1.966 11.085 9.888 1.00 94.12 84 GLY A CA 1
ATOM 627 C C . GLY A 1 84 ? 3.078 10.767 8.887 1.00 94.12 84 GLY A C 1
ATOM 628 O O . GLY A 1 84 ? 4.260 10.724 9.232 1.00 94.12 84 GLY A O 1
ATOM 629 N N . THR A 1 85 ? 2.677 10.589 7.629 1.00 95.56 85 THR A N 1
ATOM 630 C CA . THR A 1 85 ? 3.546 10.287 6.480 1.00 95.56 85 THR A CA 1
ATOM 631 C C . THR A 1 85 ? 3.890 11.533 5.649 1.00 95.56 85 THR A C 1
ATOM 633 O O . THR A 1 85 ? 3.661 12.671 6.063 1.00 95.56 85 THR A O 1
ATOM 636 N N . THR A 1 86 ? 4.491 11.337 4.477 1.00 95.44 86 THR A N 1
ATOM 637 C CA . THR A 1 86 ? 4.866 12.416 3.565 1.00 95.44 86 THR A CA 1
ATOM 638 C C . THR A 1 86 ? 3.638 13.045 2.889 1.00 95.44 86 THR A C 1
ATOM 640 O O . THR A 1 86 ? 2.592 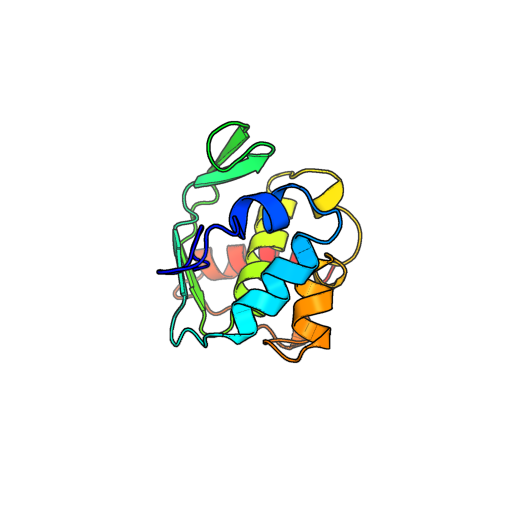12.399 2.763 1.00 95.44 86 THR A O 1
ATOM 643 N N . PRO A 1 87 ? 3.731 14.300 2.405 1.00 94.62 87 PRO A N 1
ATOM 644 C CA . PRO A 1 87 ? 2.618 14.960 1.722 1.00 94.62 87 PRO A CA 1
ATOM 645 C C . PRO A 1 87 ? 2.113 14.215 0.480 1.00 94.62 87 PRO A C 1
ATOM 647 O O . PRO A 1 87 ? 0.940 14.329 0.143 1.00 94.62 87 PRO A O 1
ATOM 650 N N . GLU A 1 88 ? 2.979 13.471 -0.208 1.00 93.50 88 GLU A N 1
ATOM 651 C CA . GLU A 1 88 ? 2.628 12.703 -1.406 1.00 93.50 88 GLU A CA 1
ATOM 652 C C . GLU A 1 88 ? 1.694 11.535 -1.084 1.00 93.50 88 GLU A C 1
ATOM 654 O O . GLU A 1 88 ? 0.830 11.217 -1.894 1.00 93.50 88 GLU A O 1
ATOM 659 N N . VAL A 1 89 ? 1.856 10.912 0.088 1.00 95.06 89 VAL A N 1
ATOM 660 C CA . VAL A 1 89 ? 0.988 9.817 0.547 1.00 95.06 89 VAL A CA 1
ATOM 661 C C . VAL A 1 89 ? -0.228 10.365 1.297 1.00 95.06 89 VAL A C 1
ATOM 663 O O . VAL A 1 89 ? -1.316 9.802 1.201 1.00 95.06 89 VAL A O 1
ATOM 666 N N . GLY A 1 90 ? -0.073 11.478 2.019 1.00 95.38 90 GLY A N 1
ATOM 667 C CA . GLY A 1 90 ? -1.099 12.043 2.901 1.00 95.38 90 GLY A CA 1
ATOM 668 C C . GLY A 1 90 ? -2.188 12.897 2.245 1.00 95.38 90 GLY A C 1
ATOM 669 O O . GLY A 1 90 ? -3.054 13.394 2.957 1.00 95.38 90 GLY A O 1
ATOM 670 N N . ARG A 1 91 ? -2.151 13.124 0.927 1.00 93.62 91 ARG A N 1
ATOM 671 C CA . ARG A 1 91 ? -3.119 13.980 0.213 1.00 93.62 91 ARG A CA 1
ATOM 672 C C . ARG A 1 91 ? -4.080 13.163 -0.649 1.00 93.62 91 ARG A C 1
ATOM 674 O O . ARG A 1 91 ? -3.684 12.145 -1.207 1.00 93.62 91 ARG A O 1
ATOM 681 N N . GLY A 1 92 ? -5.300 13.677 -0.818 1.00 95.94 92 GLY A N 1
ATOM 682 C CA . GLY A 1 92 ? -6.334 13.066 -1.663 1.00 95.94 92 GLY A CA 1
ATOM 683 C C . GLY A 1 92 ? -6.823 11.723 -1.126 1.00 95.94 92 GLY A C 1
ATOM 684 O O . GLY A 1 92 ? -6.432 11.306 -0.034 1.00 95.94 92 GLY A O 1
ATOM 685 N N . ARG A 1 93 ? -7.642 11.024 -1.910 1.00 96.94 93 ARG A N 1
ATOM 686 C CA . ARG A 1 93 ? -8.143 9.695 -1.526 1.00 96.94 93 ARG A CA 1
ATOM 687 C C . ARG A 1 93 ? -7.038 8.649 -1.639 1.00 96.94 93 ARG A C 1
ATOM 689 O O . ARG A 1 93 ? -6.173 8.757 -2.507 1.00 96.94 93 ARG A O 1
ATOM 696 N N . VAL A 1 94 ? -7.076 7.596 -0.822 1.00 97.88 94 VAL A N 1
ATOM 697 C CA . VAL A 1 94 ? -6.098 6.487 -0.918 1.00 97.88 94 VAL A CA 1
ATOM 698 C C . VAL A 1 94 ? -6.052 5.893 -2.335 1.00 97.88 94 VAL A C 1
ATOM 700 O O . VAL A 1 94 ? -4.976 5.693 -2.896 1.00 97.88 94 VAL A O 1
ATOM 703 N N . PHE A 1 95 ? -7.214 5.710 -2.962 1.00 97.81 95 PHE A N 1
ATOM 704 C CA . PHE A 1 95 ? -7.336 5.174 -4.322 1.00 97.81 95 PHE A CA 1
ATOM 705 C C . PHE A 1 95 ? -6.914 6.144 -5.441 1.00 97.81 95 PHE A C 1
ATOM 707 O O . PHE A 1 95 ? -6.895 5.763 -6.607 1.00 97.81 95 PHE A O 1
ATOM 714 N N . GLU A 1 96 ? -6.531 7.382 -5.110 1.00 97.00 96 GLU A N 1
ATOM 715 C CA . GLU A 1 96 ? -5.933 8.337 -6.057 1.00 97.00 96 GLU A CA 1
ATOM 716 C C . GLU A 1 96 ? -4.400 8.263 -6.084 1.00 97.00 96 GLU A C 1
ATOM 718 O O . GLU A 1 96 ? -3.769 8.873 -6.951 1.00 97.00 96 GLU A O 1
ATOM 723 N N . LEU A 1 97 ? -3.778 7.502 -5.173 1.00 96.81 97 LEU A N 1
ATOM 724 C CA . LEU A 1 97 ? -2.344 7.232 -5.234 1.00 96.81 97 LEU A CA 1
ATOM 725 C C . LEU A 1 97 ? -2.024 6.529 -6.554 1.00 96.81 97 LEU A C 1
ATOM 727 O O . LEU A 1 97 ? -2.585 5.481 -6.854 1.00 96.81 97 LEU A O 1
ATOM 731 N N . GLU A 1 98 ? -1.096 7.092 -7.331 1.00 96.50 98 GLU A N 1
ATOM 732 C CA . GLU A 1 98 ? -0.869 6.708 -8.734 1.00 96.50 98 GLU A CA 1
ATOM 733 C C . GLU A 1 98 ? -0.689 5.197 -8.949 1.00 96.50 98 GLU A C 1
ATOM 735 O O . GLU A 1 98 ? -1.211 4.647 -9.915 1.00 96.50 98 GLU A O 1
ATOM 740 N N . GLN A 1 99 ? 0.017 4.519 -8.041 1.00 95.81 99 GLN A N 1
ATOM 741 C CA . GLN A 1 99 ? 0.218 3.068 -8.105 1.00 95.81 99 GLN A CA 1
ATOM 742 C C . GLN A 1 99 ? -1.080 2.275 -7.876 1.00 95.81 99 GLN A C 1
ATOM 744 O O . GLN A 1 99 ? -1.331 1.312 -8.594 1.00 95.81 99 GLN A O 1
ATOM 749 N N . ILE A 1 100 ? -1.926 2.706 -6.931 1.00 97.69 100 ILE A N 1
ATOM 750 C CA . ILE A 1 100 ? -3.219 2.074 -6.637 1.00 97.69 100 ILE A CA 1
ATOM 751 C C . ILE A 1 100 ? -4.189 2.361 -7.781 1.00 97.69 100 ILE A C 1
ATOM 753 O O . ILE A 1 100 ? -4.770 1.434 -8.332 1.00 97.69 100 ILE A O 1
ATOM 757 N N . ALA A 1 101 ? -4.291 3.618 -8.216 1.00 97.94 101 ALA A N 1
ATOM 758 C CA . ALA A 1 101 ? -5.138 4.005 -9.340 1.00 97.94 101 ALA A CA 1
ATOM 759 C C . ALA A 1 101 ? -4.793 3.213 -10.614 1.00 97.94 101 ALA A C 1
ATOM 761 O O . ALA A 1 101 ? -5.688 2.702 -11.288 1.00 97.94 101 ALA A O 1
ATOM 762 N N . ARG A 1 102 ? -3.496 3.045 -10.919 1.00 98.12 102 ARG A N 1
ATOM 763 C CA . ARG A 1 102 ? -3.051 2.222 -12.053 1.00 98.12 102 ARG A CA 1
ATOM 764 C C . ARG A 1 102 ? -3.386 0.745 -11.856 1.00 98.12 102 ARG A C 1
ATOM 766 O O . ARG A 1 102 ? -3.806 0.103 -12.811 1.00 98.12 102 ARG A O 1
ATOM 773 N N . ALA A 1 103 ? -3.211 0.208 -10.649 1.00 97.75 103 ALA A N 1
ATOM 774 C CA . ALA A 1 103 ? -3.560 -1.176 -10.335 1.00 97.75 103 ALA A CA 1
ATOM 775 C C . ALA A 1 103 ? -5.063 -1.452 -10.527 1.00 97.75 103 ALA A C 1
ATOM 777 O O . ALA A 1 103 ? -5.421 -2.495 -11.072 1.00 97.75 103 ALA A O 1
ATOM 778 N N . VAL A 1 104 ? -5.925 -0.501 -10.154 1.00 97.62 104 VAL A N 1
ATOM 779 C CA . VAL A 1 104 ? -7.372 -0.565 -10.412 1.00 97.62 104 VAL A CA 1
ATOM 780 C C . VAL A 1 104 ? -7.669 -0.508 -11.909 1.00 97.62 104 VAL A C 1
ATOM 782 O O . VAL A 1 104 ? -8.414 -1.343 -12.414 1.00 97.62 104 VAL A O 1
ATOM 785 N N . GLU A 1 105 ? -7.050 0.424 -12.641 1.00 97.94 105 GLU A N 1
ATOM 786 C CA . GLU A 1 105 ? -7.244 0.574 -14.091 1.00 97.94 105 GLU A CA 1
ATOM 787 C C . GLU A 1 105 ? -6.942 -0.723 -14.862 1.00 97.94 105 GLU A C 1
ATOM 789 O O . GLU A 1 105 ? -7.642 -1.056 -15.818 1.00 97.94 105 GLU A O 1
ATOM 794 N N . ILE A 1 106 ? -5.920 -1.471 -14.435 1.00 97.25 106 ILE A N 1
ATOM 795 C CA . ILE A 1 106 ? -5.510 -2.733 -15.070 1.00 97.25 106 ILE A CA 1
ATOM 796 C C . ILE A 1 106 ? -6.148 -3.983 -14.434 1.00 97.25 106 ILE A C 1
ATOM 798 O O . ILE A 1 106 ? -5.790 -5.097 -14.813 1.00 97.25 106 ILE A O 1
ATOM 802 N N . GLY A 1 107 ? -7.080 -3.822 -13.488 1.00 96.19 107 GLY A N 1
ATOM 803 C CA . GLY A 1 107 ? -7.850 -4.922 -12.895 1.00 96.19 107 GLY A CA 1
ATOM 804 C C . GLY A 1 107 ? -7.049 -5.855 -11.979 1.00 96.19 107 GLY A C 1
ATOM 805 O O . GLY A 1 107 ? -7.257 -7.066 -12.001 1.00 96.19 107 GLY A O 1
ATOM 806 N N . LEU A 1 108 ? -6.103 -5.319 -11.202 1.00 96.19 108 LEU A N 1
ATOM 807 C CA . LEU A 1 108 ? -5.172 -6.117 -10.392 1.00 96.19 108 LEU A CA 1
ATOM 808 C C . LEU A 1 108 ? -5.739 -6.591 -9.039 1.00 96.19 108 LEU A C 1
ATOM 810 O O . LEU A 1 108 ? -5.194 -7.527 -8.448 1.00 96.19 108 LEU A O 1
ATOM 814 N N . GLY A 1 109 ? -6.788 -5.942 -8.539 1.00 96.62 109 GLY A N 1
ATOM 815 C CA . GLY A 1 109 ? -7.405 -6.211 -7.240 1.00 96.62 109 G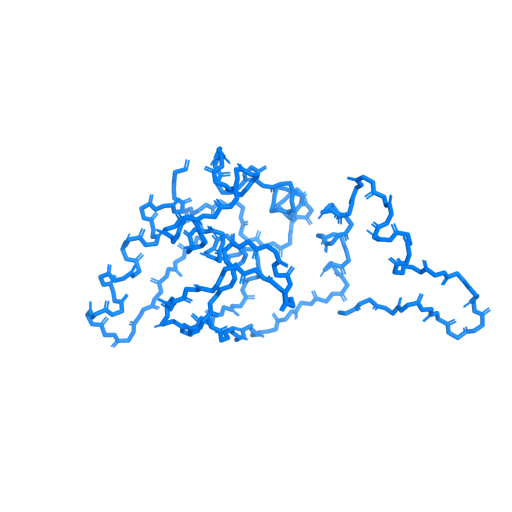LY A CA 1
ATOM 816 C C . GLY A 1 109 ? -8.558 -5.249 -6.961 1.00 96.62 109 GLY A C 1
ATOM 817 O O . GLY A 1 109 ? -9.111 -4.681 -7.905 1.00 96.62 109 GLY A O 1
ATOM 818 N N . ALA A 1 110 ? -8.882 -5.071 -5.681 1.00 98.00 110 ALA A N 1
ATOM 819 C CA . ALA A 1 110 ? -9.947 -4.196 -5.191 1.00 98.00 110 ALA A CA 1
ATOM 820 C C . ALA A 1 110 ? -9.960 -2.826 -5.892 1.00 98.00 110 ALA A C 1
ATOM 822 O O . ALA A 1 110 ? -8.925 -2.167 -6.001 1.00 98.00 110 ALA A O 1
ATOM 823 N N . ALA A 1 111 ? -11.135 -2.392 -6.348 1.00 97.88 111 ALA A N 1
ATOM 824 C CA . ALA A 1 111 ? -11.324 -1.157 -7.105 1.00 97.88 111 ALA A CA 1
ATOM 825 C C . ALA A 1 111 ? -11.629 0.065 -6.226 1.00 97.88 111 ALA A C 1
ATOM 827 O O . ALA A 1 111 ? -11.499 1.205 -6.683 1.00 97.88 111 ALA A O 1
ATOM 828 N N . SER A 1 112 ? -12.036 -0.155 -4.976 1.00 97.94 112 SER A N 1
ATOM 829 C CA . SER A 1 112 ? -12.358 0.912 -4.033 1.00 97.94 112 SER A CA 1
ATOM 830 C C . SER A 1 112 ? -12.229 0.463 -2.575 1.00 97.94 112 SER A C 1
ATOM 832 O O . SER A 1 112 ? -12.028 -0.717 -2.282 1.00 97.94 112 SER A O 1
ATOM 834 N N . ALA A 1 113 ? -12.334 1.417 -1.644 1.00 97.69 113 ALA A N 1
ATOM 835 C CA . ALA A 1 113 ? -12.257 1.145 -0.210 1.00 97.69 113 ALA A CA 1
ATOM 836 C C . ALA A 1 113 ? -13.415 0.256 0.271 1.00 97.69 113 ALA A C 1
ATOM 838 O O . ALA A 1 113 ? -13.241 -0.546 1.182 1.00 97.69 113 ALA A O 1
ATOM 839 N N . GLU A 1 114 ? -14.582 0.376 -0.360 1.00 97.31 114 GLU A N 1
ATOM 840 C CA . GLU A 1 114 ? -15.794 -0.378 -0.033 1.00 97.31 114 GLU A CA 1
ATOM 841 C C . GLU A 1 114 ? -15.681 -1.871 -0.369 1.00 97.31 114 GLU A C 1
ATOM 843 O O . GLU A 1 114 ? -16.420 -2.679 0.187 1.00 97.31 114 GLU A O 1
ATOM 848 N N . GLU A 1 115 ? -14.754 -2.247 -1.252 1.00 98.06 115 GLU A N 1
ATOM 849 C CA . GLU A 1 115 ? -14.461 -3.648 -1.574 1.00 98.06 115 GLU A CA 1
ATOM 850 C C . GLU A 1 115 ? -13.500 -4.301 -0.564 1.00 98.06 115 GLU A C 1
ATOM 852 O O . GLU A 1 115 ? -13.246 -5.503 -0.641 1.00 98.06 115 GLU A O 1
ATOM 857 N N . ILE A 1 116 ? -12.961 -3.530 0.389 1.00 98.31 116 ILE A N 1
ATOM 858 C CA . ILE A 1 116 ? -11.993 -4.010 1.377 1.00 98.31 116 ILE A CA 1
ATOM 859 C C . ILE A 1 116 ? -12.691 -4.275 2.713 1.00 98.31 116 ILE A C 1
ATOM 861 O O . ILE A 1 116 ? -13.086 -3.359 3.435 1.00 98.31 116 ILE A O 1
ATOM 865 N N . GLU A 1 117 ? -12.752 -5.548 3.101 1.00 97.44 117 GLU A N 1
ATOM 866 C CA . GLU A 1 117 ? -13.134 -5.959 4.450 1.00 97.44 117 GLU A CA 1
ATOM 867 C C . GLU A 1 117 ? -11.885 -6.193 5.312 1.00 97.44 117 GLU A C 1
ATOM 869 O O . GLU A 1 117 ? -11.034 -7.024 4.995 1.00 97.44 117 GLU A O 1
ATOM 874 N N . ILE A 1 118 ? -11.784 -5.481 6.438 1.00 97.88 118 ILE A N 1
ATOM 875 C CA . ILE A 1 118 ? -10.765 -5.748 7.463 1.00 97.88 118 ILE A CA 1
ATOM 876 C C . ILE A 1 118 ? -11.387 -6.649 8.529 1.00 97.88 118 ILE A C 1
ATOM 878 O O . ILE A 1 118 ? -12.368 -6.259 9.162 1.00 97.88 118 ILE A O 1
ATOM 882 N N . VAL A 1 119 ? -10.806 -7.825 8.752 1.00 97.69 119 VAL A N 1
ATOM 883 C CA . VAL A 1 119 ? -11.237 -8.787 9.779 1.00 97.69 119 VAL A CA 1
ATOM 884 C C . VAL A 1 119 ? -10.186 -8.906 10.878 1.00 97.69 119 VAL A C 1
ATOM 886 O O . VAL A 1 119 ? -8.988 -8.818 10.611 1.00 97.69 119 VAL A O 1
ATOM 889 N N . THR A 1 120 ? -10.621 -9.102 12.123 1.00 98.12 120 THR A N 1
ATOM 890 C CA . THR A 1 120 ? -9.733 -9.135 13.295 1.00 98.12 120 THR A CA 1
ATOM 891 C C . THR A 1 120 ? -10.111 -10.251 14.269 1.00 98.12 120 THR A C 1
ATOM 893 O O . THR A 1 120 ? -11.253 -10.709 14.300 1.00 98.12 120 THR A O 1
ATOM 896 N N . GLY A 1 121 ? -9.135 -10.719 15.057 1.00 96.94 121 GLY A N 1
ATOM 897 C CA . GLY A 1 121 ? -9.321 -11.830 16.002 1.00 96.94 121 GLY A CA 1
ATOM 898 C C . GLY A 1 121 ? -9.831 -11.426 17.389 1.00 96.94 121 GLY A C 1
ATOM 899 O O . GLY A 1 121 ? -10.287 -12.279 18.148 1.00 96.94 121 GLY A O 1
ATOM 900 N N . ASP A 1 122 ? -9.759 -10.140 17.733 1.00 97.75 122 ASP A N 1
ATOM 901 C CA . ASP A 1 122 ? -10.090 -9.623 19.058 1.00 97.75 122 ASP A CA 1
ATOM 902 C C . ASP A 1 122 ? -10.609 -8.170 18.998 1.00 97.75 122 ASP A C 1
ATOM 904 O O . ASP A 1 122 ? -10.639 -7.531 17.942 1.00 97.75 122 ASP A O 1
ATOM 908 N N . ARG A 1 123 ? -11.053 -7.656 20.154 1.00 97.81 123 ARG A N 1
ATOM 909 C CA . ARG A 1 123 ? -11.660 -6.320 20.281 1.00 97.81 123 ARG A CA 1
ATOM 910 C C . ARG A 1 123 ? -10.660 -5.173 20.164 1.00 97.81 123 ARG A C 1
ATOM 912 O O . ARG A 1 123 ? -11.047 -4.108 19.697 1.00 97.81 123 ARG A O 1
ATOM 919 N N . GLU A 1 124 ? -9.425 -5.363 20.616 1.00 97.50 124 GLU A N 1
ATOM 920 C CA . GLU A 1 124 ? -8.380 -4.338 20.538 1.00 97.50 124 GLU A CA 1
ATOM 921 C C . GLU A 1 124 ? -7.990 -4.124 19.074 1.00 97.50 124 GLU A C 1
ATOM 923 O O . GLU A 1 124 ? -8.053 -3.006 18.564 1.00 97.50 124 GLU A O 1
ATOM 928 N N . SER A 1 125 ? -7.748 -5.22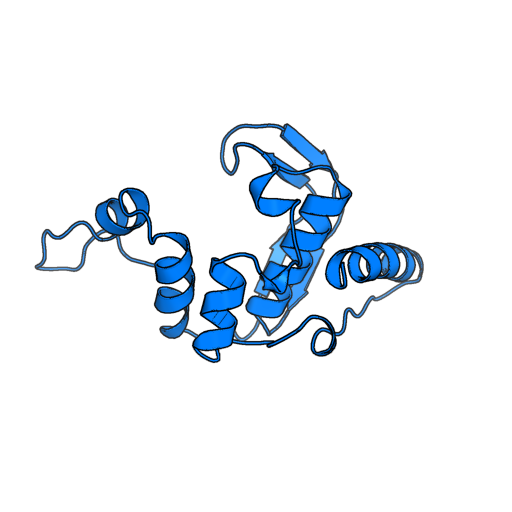6 18.367 1.00 97.94 125 SER A N 1
ATOM 929 C CA . SER A 1 125 ? -7.535 -5.257 16.927 1.00 97.94 125 SER A CA 1
ATOM 930 C C . SER A 1 125 ? -8.729 -4.669 16.166 1.00 97.94 125 SER A C 1
ATOM 932 O O . SER A 1 125 ? -8.531 -3.910 15.223 1.00 97.94 125 SER A O 1
ATOM 934 N N . ALA A 1 126 ? -9.972 -4.972 16.569 1.00 98.25 126 ALA A N 1
ATOM 935 C CA . ALA A 1 126 ? -11.168 -4.401 15.937 1.00 98.25 126 ALA A CA 1
ATOM 936 C C . ALA A 1 126 ? -11.222 -2.869 16.067 1.00 98.25 126 ALA A C 1
ATOM 938 O O . ALA A 1 126 ? -11.429 -2.184 15.070 1.00 98.25 126 ALA A O 1
ATOM 939 N N . ALA A 1 127 ? -10.965 -2.333 17.264 1.00 98.19 127 ALA A N 1
ATOM 940 C CA . ALA A 1 127 ? -10.934 -0.889 17.493 1.00 98.19 127 ALA A CA 1
ATOM 941 C C . ALA A 1 127 ? -9.809 -0.199 16.703 1.00 98.19 127 ALA A C 1
ATOM 943 O O . ALA A 1 127 ? -9.977 0.922 16.226 1.00 98.19 127 ALA A O 1
ATOM 944 N N . TYR A 1 128 ? -8.667 -0.869 16.542 1.00 97.88 128 TYR A N 1
ATOM 945 C CA . TYR A 1 128 ? -7.585 -0.383 15.691 1.00 97.88 128 TYR A CA 1
ATOM 946 C C . TYR A 1 128 ? -7.984 -0.399 14.207 1.00 97.88 128 TYR A C 1
ATOM 948 O O . TYR A 1 128 ? -7.791 0.588 13.499 1.00 97.88 128 TYR A O 1
ATOM 956 N N . ALA A 1 129 ? -8.615 -1.480 13.741 1.00 98.19 129 ALA A N 1
ATOM 957 C CA . ALA A 1 129 ? -9.133 -1.587 12.381 1.00 98.19 129 ALA A CA 1
ATOM 958 C C . ALA A 1 129 ? -10.189 -0.514 12.069 1.00 98.19 129 ALA A C 1
ATOM 960 O O . ALA A 1 129 ? -10.214 -0.010 10.950 1.00 98.19 129 ALA A O 1
ATOM 961 N N . ASP A 1 130 ? -11.024 -0.124 13.036 1.00 98.12 130 ASP A N 1
ATOM 962 C CA . ASP A 1 130 ? -11.990 0.969 12.865 1.00 98.12 130 ASP A CA 1
ATOM 963 C C . ASP A 1 130 ? -11.288 2.294 12.524 1.00 98.12 130 ASP A C 1
ATOM 965 O O . ASP A 1 130 ? -11.675 2.957 11.562 1.00 98.12 130 ASP A O 1
ATOM 969 N N . GLN A 1 131 ? -10.190 2.624 13.213 1.00 98.00 131 GLN A N 1
ATOM 970 C CA . GLN A 1 131 ? -9.387 3.819 12.913 1.00 98.00 131 GLN A CA 1
ATOM 971 C C . GLN A 1 131 ? -8.765 3.756 11.512 1.00 98.00 131 GLN A C 1
ATOM 973 O O . GLN A 1 131 ? -8.753 4.747 10.782 1.00 98.00 131 GLN A O 1
ATOM 978 N N . VAL A 1 132 ? -8.280 2.578 11.105 1.00 98.06 132 VAL A N 1
ATOM 979 C CA . VAL A 1 132 ? -7.742 2.373 9.752 1.00 98.06 132 VAL A CA 1
ATOM 980 C C . VAL A 1 132 ? -8.830 2.579 8.700 1.00 98.06 132 VAL A C 1
ATOM 982 O O . VAL A 1 132 ? -8.586 3.249 7.697 1.00 98.06 132 VAL A O 1
ATOM 985 N N . ARG A 1 133 ? -10.042 2.049 8.927 1.00 97.81 133 ARG A N 1
ATOM 986 C CA . ARG A 1 133 ? -11.178 2.219 8.006 1.00 97.81 133 ARG A CA 1
ATOM 987 C C . ARG A 1 133 ? -11.571 3.683 7.858 1.00 97.81 133 ARG A C 1
ATOM 989 O O . ARG A 1 133 ? -11.816 4.109 6.734 1.00 97.81 133 ARG A O 1
ATOM 996 N N . GLU A 1 134 ? -11.584 4.454 8.946 1.00 96.88 134 GLU A N 1
ATOM 997 C CA . GLU A 1 134 ? -11.872 5.892 8.893 1.00 96.88 134 GLU A CA 1
ATOM 998 C C . GLU A 1 134 ? -10.911 6.638 7.964 1.00 96.88 134 GLU A C 1
ATOM 1000 O O . GLU A 1 134 ? -11.347 7.5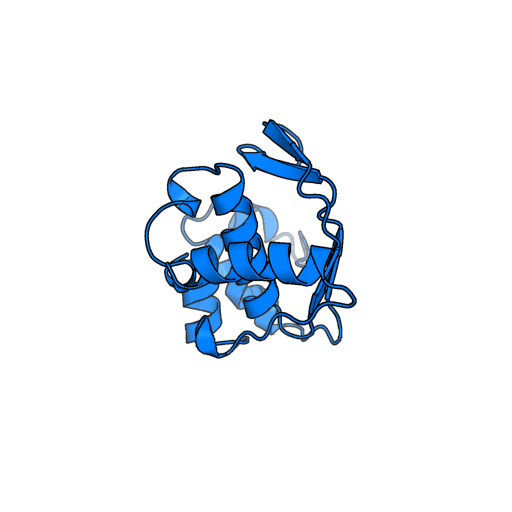27 7.240 1.00 96.88 134 GLU A O 1
ATOM 1005 N N . VAL A 1 135 ? -9.626 6.277 7.956 1.00 97.38 135 VAL A N 1
ATOM 1006 C CA . VAL A 1 135 ? -8.617 6.897 7.081 1.00 97.38 135 VAL A CA 1
ATOM 1007 C C . VAL A 1 135 ? -8.659 6.338 5.658 1.00 97.38 135 VAL A C 1
ATOM 1009 O O . VAL A 1 135 ? -8.382 7.065 4.707 1.00 97.38 135 VAL A O 1
ATOM 1012 N N . LEU A 1 136 ? -9.009 5.063 5.491 1.00 97.25 136 LEU A N 1
ATOM 1013 C CA . LEU A 1 136 ? -9.081 4.397 4.189 1.00 97.25 136 LEU A CA 1
ATOM 1014 C C . LEU A 1 136 ? -10.156 5.005 3.272 1.00 97.25 136 LEU A C 1
ATOM 1016 O O . LEU A 1 136 ? -9.963 5.051 2.057 1.00 97.25 136 LEU A O 1
ATOM 1020 N N . VAL A 1 137 ? -11.267 5.473 3.850 1.00 94.31 137 VAL A N 1
ATOM 1021 C CA . VAL A 1 137 ? -12.389 6.086 3.112 1.00 94.31 137 VAL A CA 1
ATOM 1022 C C . VAL A 1 137 ? -12.242 7.600 2.892 1.00 94.31 137 VAL A C 1
ATOM 1024 O O . VAL A 1 137 ? -13.086 8.195 2.222 1.00 94.31 137 VAL A O 1
ATOM 1027 N N . GLN A 1 138 ? -11.199 8.225 3.454 1.00 82.38 138 GLN A N 1
ATOM 1028 C CA . GLN A 1 138 ? -10.872 9.652 3.283 1.00 82.38 138 GLN A CA 1
ATOM 1029 C C . GLN A 1 138 ? -10.045 9.905 2.017 1.00 82.38 138 GLN A C 1
ATOM 1031 O O . GLN A 1 138 ? -10.351 10.902 1.327 1.00 82.38 138 GLN A O 1
#

Radius of gyration: 16.04 Å; chains: 1; bounding box: 38×32×43 Å